Protein AF-A0A833G7G1-F1 (afdb_monomer_lite)

Structure (mmCIF, N/CA/C/O backbone):
data_AF-A0A833G7G1-F1
#
_entry.id   AF-A0A833G7G1-F1
#
loop_
_atom_site.group_PDB
_atom_site.id
_atom_site.type_symbol
_atom_site.label_atom_id
_atom_site.label_alt_id
_atom_site.label_comp_id
_atom_site.label_asym_id
_atom_site.label_entity_id
_atom_site.label_seq_id
_atom_site.pdbx_PDB_ins_code
_atom_site.Cartn_x
_atom_site.Cartn_y
_atom_site.Cartn_z
_atom_site.occupancy
_atom_site.B_iso_or_equiv
_atom_site.auth_seq_id
_atom_site.auth_comp_id
_atom_site.auth_asym_id
_atom_site.auth_atom_id
_atom_site.pdbx_PDB_model_num
ATOM 1 N N . PHE A 1 1 ? -5.387 11.645 1.562 1.00 51.81 1 PHE A N 1
ATOM 2 C CA . PHE A 1 1 ? -4.862 10.429 0.921 1.00 51.81 1 PHE A CA 1
ATOM 3 C C . PHE A 1 1 ? -5.350 10.405 -0.527 1.00 51.81 1 PHE A C 1
ATOM 5 O O . PHE A 1 1 ? -6.548 10.334 -0.745 1.00 51.81 1 PHE A O 1
ATOM 12 N N . ARG A 1 2 ? -4.468 10.669 -1.504 1.00 53.56 2 ARG A N 1
ATOM 13 C CA . ARG A 1 2 ? -4.771 10.698 -2.960 1.00 53.56 2 ARG A CA 1
ATOM 14 C C . ARG A 1 2 ? -3.671 9.985 -3.776 1.00 53.56 2 ARG A C 1
ATOM 16 O O . ARG A 1 2 ? -3.474 10.297 -4.943 1.00 53.56 2 ARG A O 1
ATOM 23 N N . GLY A 1 3 ?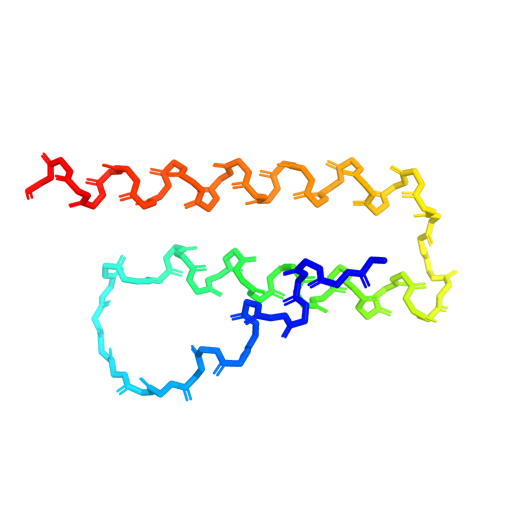 -2.901 9.098 -3.137 1.00 58.31 3 GLY A N 1
ATOM 24 C CA . GLY A 1 3 ? -1.717 8.467 -3.732 1.00 58.31 3 GLY A CA 1
ATOM 25 C C . GLY A 1 3 ? -2.053 7.267 -4.618 1.00 58.31 3 GLY A C 1
ATOM 26 O O . GLY A 1 3 ? -1.610 7.213 -5.761 1.00 58.31 3 GLY A O 1
ATOM 27 N N . VAL A 1 4 ? -2.874 6.337 -4.123 1.00 57.16 4 VAL A N 1
ATOM 28 C CA . VAL A 1 4 ? -3.190 5.077 -4.820 1.00 57.16 4 VAL A CA 1
ATOM 29 C C . VAL A 1 4 ? -4.257 5.265 -5.899 1.00 57.16 4 VAL A C 1
ATOM 31 O O . VAL A 1 4 ? -4.098 4.725 -6.993 1.00 57.16 4 VAL A O 1
ATOM 34 N N . LEU A 1 5 ? -5.266 6.113 -5.669 1.00 56.12 5 LEU A N 1
ATOM 35 C CA . LEU A 1 5 ? -6.315 6.397 -6.659 1.00 56.12 5 LEU A CA 1
ATOM 36 C C . LEU A 1 5 ? -5.765 6.929 -8.003 1.00 56.12 5 LEU A C 1
ATOM 38 O O . LEU A 1 5 ? -6.301 6.592 -9.053 1.00 56.12 5 LEU A O 1
ATOM 42 N N . TRP A 1 6 ? -4.660 7.689 -7.995 1.00 60.50 6 TRP A N 1
ATOM 43 C CA . TRP A 1 6 ? -3.985 8.142 -9.225 1.00 60.50 6 TRP A CA 1
ATOM 44 C C . TRP A 1 6 ? -3.239 7.009 -9.954 1.00 60.50 6 TRP A C 1
ATOM 46 O O . TRP A 1 6 ? -3.167 6.993 -11.181 1.00 60.50 6 TRP A O 1
ATOM 56 N N . ILE A 1 7 ? -2.706 6.023 -9.221 1.00 61.88 7 ILE A N 1
ATOM 57 C CA . ILE A 1 7 ? -1.958 4.896 -9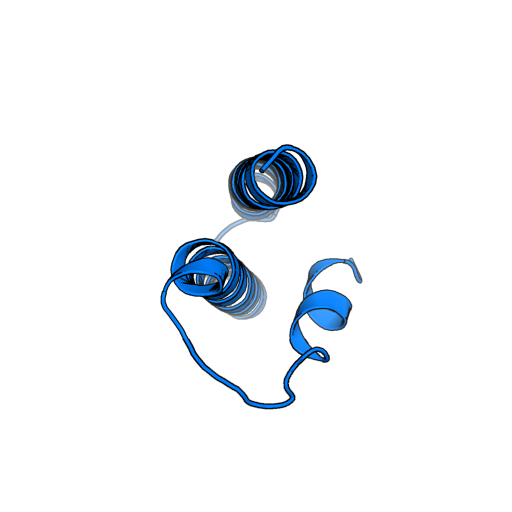.805 1.00 61.88 7 ILE A CA 1
ATOM 58 C C . ILE A 1 7 ? -2.896 3.970 -10.597 1.00 61.88 7 ILE A C 1
ATOM 60 O O . ILE A 1 7 ? -2.492 3.404 -11.615 1.00 61.88 7 ILE A O 1
ATOM 64 N N . VAL A 1 8 ? -4.150 3.839 -10.157 1.00 55.75 8 VAL A N 1
ATOM 65 C CA . VAL A 1 8 ? -5.160 2.954 -10.760 1.00 55.75 8 VAL A CA 1
ATOM 66 C C . VAL A 1 8 ? -5.663 3.476 -12.113 1.00 55.75 8 VAL A C 1
ATOM 68 O O . VAL A 1 8 ? -6.008 2.670 -12.973 1.00 55.75 8 VAL A O 1
ATOM 71 N N . GLU A 1 9 ? -5.643 4.792 -12.363 1.00 53.72 9 GLU A N 1
ATOM 72 C CA . GLU A 1 9 ? -6.080 5.378 -13.647 1.00 53.72 9 GLU A CA 1
ATOM 73 C C . GLU A 1 9 ? -5.172 5.012 -14.837 1.00 53.72 9 GLU A C 1
ATOM 75 O O . GLU A 1 9 ? -5.542 5.219 -15.992 1.00 53.72 9 GLU A O 1
ATOM 80 N N . THR A 1 10 ? -4.010 4.398 -14.594 1.00 57.12 10 THR A N 1
ATOM 81 C CA . THR A 1 10 ? -3.111 3.929 -15.659 1.00 57.12 10 THR A CA 1
ATOM 82 C C . THR A 1 10 ? -3.539 2.546 -16.168 1.00 57.12 10 THR A C 1
ATOM 84 O O . THR A 1 10 ? -2.763 1.596 -16.142 1.00 57.12 10 THR A O 1
ATOM 87 N N . ILE A 1 11 ? -4.787 2.392 -16.619 1.00 56.09 11 ILE A N 1
ATOM 88 C CA . ILE A 1 11 ? -5.194 1.213 -17.395 1.00 56.09 11 ILE A CA 1
ATOM 89 C C . ILE A 1 11 ? -5.374 1.628 -18.848 1.00 56.09 11 ILE A C 1
ATOM 91 O O . ILE A 1 11 ? -6.411 2.151 -19.248 1.00 56.09 11 ILE A O 1
ATOM 95 N N . ALA A 1 12 ? -4.379 1.293 -19.661 1.00 48.56 12 ALA A N 1
ATOM 96 C CA . ALA A 1 12 ? -4.590 1.007 -21.070 1.00 48.56 12 ALA A CA 1
ATOM 97 C C . ALA A 1 12 ? -3.653 -0.131 -21.487 1.00 48.56 12 ALA A C 1
ATOM 99 O O . ALA A 1 12 ? -2.455 0.051 -21.665 1.00 48.56 12 ALA A O 1
ATOM 100 N N . ALA A 1 13 ? -4.260 -1.314 -21.564 1.00 57.38 13 ALA A N 1
ATOM 101 C CA . ALA A 1 13 ? -3.888 -2.499 -22.327 1.00 57.38 13 ALA A CA 1
ATOM 102 C C . ALA A 1 13 ? -2.544 -2.473 -23.085 1.00 57.38 13 ALA A C 1
ATOM 104 O O . ALA A 1 13 ? -2.458 -1.812 -24.116 1.00 57.38 13 ALA A O 1
ATOM 105 N N . HIS A 1 14 ? -1.587 -3.322 -22.688 1.00 44.22 14 HIS A N 1
ATOM 106 C CA . HIS A 1 14 ? -1.066 -4.437 -23.505 1.00 44.22 14 HIS A CA 1
ATOM 107 C C . HIS A 1 14 ? 0.150 -5.138 -22.859 1.00 44.22 14 HIS A C 1
ATOM 109 O O . HIS A 1 14 ? 1.066 -4.485 -22.388 1.00 44.22 14 HIS A O 1
ATOM 115 N N . ALA A 1 15 ? 0.107 -6.474 -22.943 1.00 50.00 15 ALA A N 1
ATOM 116 C CA . ALA A 1 15 ? 1.164 -7.471 -23.178 1.00 50.00 15 ALA A CA 1
ATOM 117 C C . ALA A 1 15 ? 2.469 -7.565 -22.337 1.00 50.00 15 ALA A C 1
ATOM 119 O O . ALA A 1 15 ? 3.202 -6.612 -22.123 1.00 50.00 15 ALA A O 1
ATOM 120 N N . GLU A 1 16 ? 2.783 -8.843 -22.066 1.00 50.81 16 GLU A N 1
ATOM 121 C CA . GLU A 1 16 ? 4.087 -9.479 -21.809 1.00 50.81 16 GLU A CA 1
ATOM 122 C C . GLU A 1 16 ? 4.709 -9.342 -20.411 1.00 50.81 16 GLU A C 1
ATOM 124 O O . GLU A 1 16 ? 4.598 -8.340 -19.720 1.00 50.81 16 GLU A O 1
ATOM 129 N N . ARG A 1 17 ? 5.301 -10.453 -19.950 1.00 55.28 17 ARG A N 1
ATOM 130 C CA . ARG A 1 17 ? 5.655 -10.793 -18.554 1.00 55.28 17 ARG A CA 1
ATOM 131 C C . ARG A 1 17 ? 6.438 -9.728 -17.778 1.00 55.28 17 ARG A C 1
ATOM 133 O O . ARG A 1 17 ? 6.495 -9.825 -16.559 1.00 55.28 17 ARG A O 1
ATOM 140 N N . GLU A 1 18 ? 7.011 -8.742 -18.453 1.00 57.28 18 GLU A N 1
ATOM 141 C CA . GLU A 1 18 ? 7.823 -7.672 -17.872 1.00 57.28 18 GLU A CA 1
ATOM 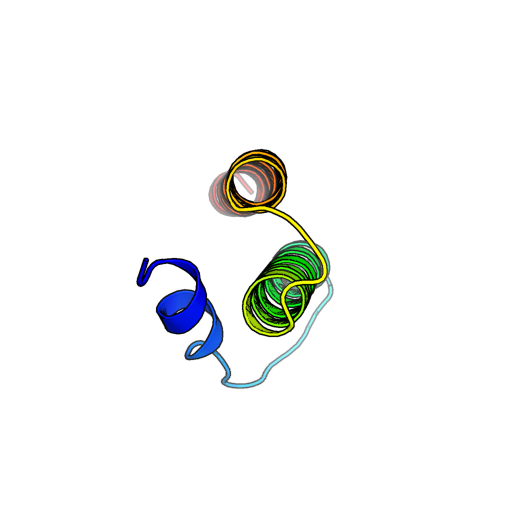142 C C . GLU A 1 18 ? 7.027 -6.708 -16.979 1.00 57.28 18 GLU A C 1
ATOM 144 O O . GLU A 1 18 ? 7.574 -6.188 -16.011 1.00 57.28 18 GLU A O 1
ATOM 149 N N . PHE A 1 19 ? 5.729 -6.505 -17.231 1.00 66.50 19 PHE A N 1
ATOM 150 C CA . PHE A 1 19 ? 4.877 -5.660 -16.374 1.00 66.50 19 PHE A CA 1
ATOM 151 C C . PHE A 1 19 ? 4.103 -6.441 -15.310 1.00 66.50 19 PHE A C 1
ATOM 153 O O . PHE A 1 19 ? 3.393 -5.850 -14.498 1.00 66.50 19 PHE A O 1
ATOM 160 N N . TYR A 1 20 ? 4.237 -7.769 -15.290 1.00 73.44 20 TYR A N 1
ATOM 161 C CA . TYR A 1 20 ? 3.435 -8.632 -14.426 1.00 73.44 20 TYR A CA 1
ATOM 162 C C . TYR A 1 20 ? 3.650 -8.330 -12.937 1.00 73.44 20 TYR A C 1
ATOM 164 O O . TYR A 1 20 ? 2.682 -8.268 -12.178 1.00 73.44 20 TYR A O 1
ATOM 172 N N . ASP A 1 21 ? 4.897 -8.089 -12.525 1.00 81.00 21 ASP A N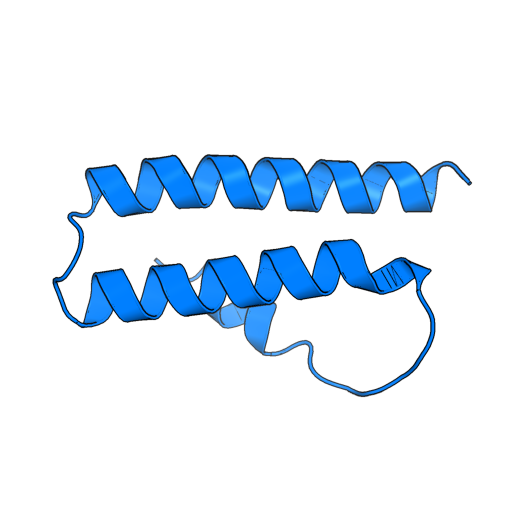 1
ATOM 173 C CA . ASP A 1 21 ? 5.221 -7.772 -11.131 1.00 81.00 21 ASP A CA 1
ATOM 174 C C . ASP A 1 21 ? 4.683 -6.398 -10.723 1.00 81.00 21 ASP A C 1
ATOM 176 O O . ASP A 1 21 ? 4.094 -6.249 -9.652 1.00 81.00 21 ASP A O 1
ATOM 180 N N . GLU A 1 22 ? 4.795 -5.412 -11.613 1.00 84.38 22 GLU A N 1
ATOM 181 C CA . GLU A 1 22 ? 4.278 -4.063 -11.395 1.00 84.38 22 GLU A CA 1
ATOM 182 C C . GLU A 1 22 ? 2.744 -4.063 -11.264 1.00 84.38 22 GLU A C 1
ATOM 184 O O . GLU A 1 22 ? 2.182 -3.489 -10.328 1.00 84.38 22 GLU A O 1
ATOM 189 N N . ASP A 1 23 ? 2.057 -4.769 -12.161 1.00 83.50 23 ASP A N 1
ATOM 190 C CA . ASP A 1 23 ? 0.598 -4.868 -12.179 1.00 83.50 23 ASP A CA 1
ATOM 191 C C . ASP A 1 23 ? 0.039 -5.642 -10.990 1.00 83.50 23 ASP A C 1
ATOM 193 O O . ASP A 1 23 ? -1.030 -5.300 -10.475 1.00 83.50 23 ASP A O 1
ATOM 197 N N . ASN A 1 24 ? 0.746 -6.669 -10.521 1.00 87.38 24 ASN A N 1
ATOM 198 C CA . ASN A 1 24 ? 0.356 -7.369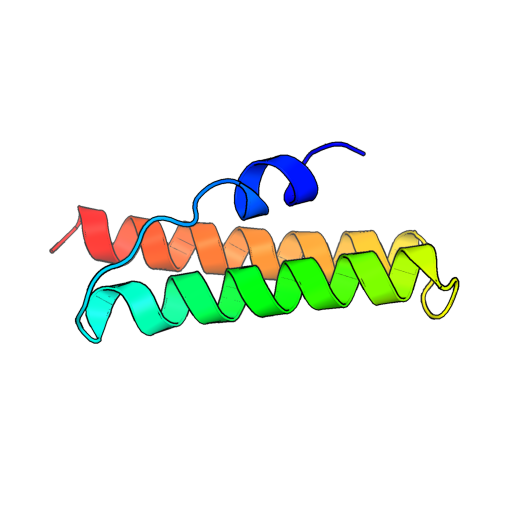 -9.303 1.00 87.38 24 ASN A CA 1
ATOM 199 C C . ASN A 1 24 ? 0.445 -6.446 -8.089 1.00 87.38 24 ASN A C 1
ATOM 201 O O . ASN A 1 24 ? -0.518 -6.372 -7.328 1.00 87.38 24 ASN A O 1
ATOM 205 N N . ILE A 1 25 ? 1.532 -5.681 -7.949 1.00 89.81 25 ILE A N 1
ATOM 206 C CA . ILE A 1 25 ? 1.692 -4.730 -6.840 1.00 89.81 25 ILE A CA 1
ATOM 207 C C . ILE A 1 25 ? 0.600 -3.648 -6.885 1.00 89.81 25 ILE A C 1
ATOM 209 O O . ILE A 1 25 ? 0.013 -3.311 -5.857 1.00 89.81 25 ILE A O 1
ATOM 213 N N . ARG A 1 26 ? 0.239 -3.147 -8.075 1.00 86.56 26 ARG A N 1
ATOM 214 C CA . ARG A 1 26 ? -0.888 -2.206 -8.229 1.00 86.56 26 ARG A CA 1
ATOM 215 C C . ARG A 1 26 ? -2.234 -2.804 -7.811 1.00 86.56 26 ARG A C 1
ATOM 217 O O . ARG A 1 26 ? -3.027 -2.125 -7.161 1.00 86.56 26 ARG A O 1
ATOM 224 N N . LYS A 1 27 ? -2.506 -4.069 -8.153 1.00 87.81 27 LYS A N 1
ATOM 225 C CA . LYS A 1 27 ? -3.723 -4.774 -7.703 1.00 87.81 27 LYS A CA 1
ATOM 226 C C . LYS A 1 27 ? -3.743 -4.955 -6.186 1.00 87.81 27 LYS A C 1
ATOM 228 O O . LYS A 1 27 ? -4.807 -4.833 -5.578 1.00 87.81 27 LYS A O 1
ATOM 233 N N . GLU A 1 28 ? -2.591 -5.234 -5.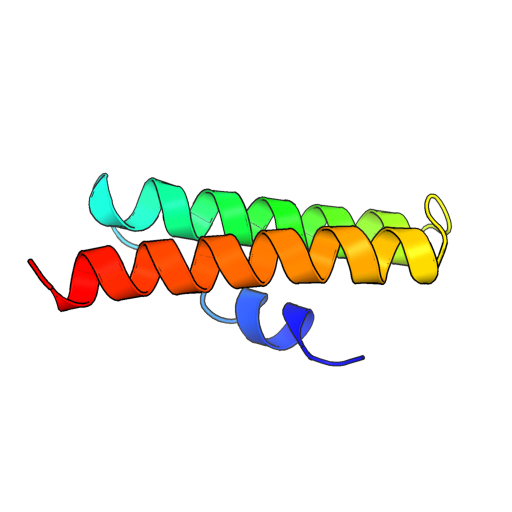576 1.00 92.44 28 GLU A N 1
ATOM 234 C CA . GLU A 1 28 ? -2.449 -5.314 -4.118 1.00 92.44 28 GLU A CA 1
ATOM 235 C C . GLU A 1 28 ? -2.778 -3.968 -3.456 1.00 92.44 28 GLU A C 1
ATOM 237 O O . GLU A 1 28 ? -3.574 -3.946 -2.517 1.00 92.44 28 GLU A O 1
ATOM 242 N N . LEU A 1 29 ? -2.276 -2.850 -3.999 1.00 93.06 29 LEU A N 1
ATOM 243 C CA . LEU A 1 29 ? -2.596 -1.495 -3.526 1.00 93.06 29 LEU A CA 1
ATOM 244 C C . LEU A 1 29 ? -4.100 -1.184 -3.613 1.00 93.06 29 LEU A C 1
ATOM 246 O O . LEU A 1 29 ? -4.692 -0.728 -2.637 1.00 93.06 29 LEU A O 1
ATOM 250 N N . LEU A 1 30 ? -4.756 -1.506 -4.734 1.00 89.50 30 LEU A N 1
ATOM 251 C CA . LEU A 1 30 ? -6.207 -1.310 -4.888 1.00 89.50 30 LEU A CA 1
ATOM 252 C C . LEU A 1 30 ? -7.017 -2.141 -3.877 1.00 89.50 30 LEU A C 1
ATOM 254 O O . LEU A 1 30 ? -8.058 -1.711 -3.374 1.00 89.50 30 LEU A O 1
ATOM 258 N N . LYS A 1 31 ? -6.573 -3.367 -3.587 1.00 92.69 31 LYS A N 1
ATOM 259 C CA . LYS A 1 31 ? -7.217 -4.226 -2.586 1.00 92.69 31 LYS A CA 1
ATOM 260 C C . LYS A 1 31 ? -6.988 -3.699 -1.166 1.00 92.69 31 LYS A C 1
ATOM 262 O O . LYS A 1 31 ? -7.853 -3.887 -0.310 1.00 92.69 31 LYS A O 1
ATOM 267 N N . LEU A 1 32 ? -5.833 -3.094 -0.901 1.00 94.31 32 LEU A N 1
ATOM 268 C CA . LEU A 1 32 ? -5.518 -2.468 0.378 1.00 94.31 32 LEU A CA 1
ATOM 269 C C . LEU A 1 32 ? -6.418 -1.248 0.628 1.00 94.31 32 LEU A C 1
ATOM 271 O O . LEU A 1 32 ? -7.032 -1.179 1.691 1.00 94.31 32 LEU A O 1
ATOM 275 N N . GLU A 1 33 ? -6.589 -0.364 -0.363 1.00 89.94 33 GLU A N 1
ATOM 276 C CA . GLU A 1 33 ? -7.510 0.781 -0.248 1.00 89.94 33 GLU A CA 1
ATOM 277 C C . GLU A 1 33 ? -8.946 0.334 0.016 1.00 89.94 33 GLU A C 1
ATOM 279 O O . GLU A 1 33 ? -9.549 0.797 0.976 1.00 89.94 33 GLU A O 1
ATOM 284 N N . GLN A 1 34 ? -9.467 -0.645 -0.730 1.00 91.75 34 GLN A N 1
ATOM 285 C CA . GLN A 1 34 ? -10.811 -1.172 -0.460 1.00 91.75 34 GLN A CA 1
ATOM 286 C C . GLN A 1 34 ? -10.944 -1.707 0.973 1.00 91.75 34 GLN A C 1
ATOM 288 O O . GLN A 1 34 ? -11.961 -1.497 1.627 1.00 91.75 34 GLN A O 1
ATOM 293 N N . GLN A 1 35 ? -9.934 -2.415 1.490 1.00 94.69 35 GLN A N 1
ATOM 294 C CA . GLN A 1 35 ? -9.971 -2.904 2.871 1.00 94.69 35 GLN A CA 1
ATOM 295 C C . GLN A 1 35 ? -10.020 -1.759 3.884 1.00 94.69 35 GLN A C 1
ATOM 297 O O . GLN A 1 35 ? -10.779 -1.856 4.848 1.00 94.69 35 GLN A O 1
ATOM 302 N N . PHE A 1 36 ? -9.266 -0.685 3.653 1.00 93.31 36 PHE A N 1
ATOM 303 C CA . PHE A 1 36 ? -9.295 0.505 4.497 1.00 93.31 36 PHE A CA 1
ATOM 304 C C . PHE A 1 36 ? -10.637 1.243 4.403 1.00 93.31 36 PHE A C 1
ATOM 306 O O . PHE A 1 36 ? -11.243 1.540 5.429 1.00 93.31 36 PHE A O 1
ATOM 313 N N . GLU A 1 37 ? -11.168 1.446 3.194 1.00 91.75 37 GLU A N 1
ATOM 314 C CA . GLU A 1 37 ? -12.472 2.085 2.967 1.00 91.75 37 GLU A CA 1
ATOM 315 C C . GLU A 1 37 ? -13.631 1.313 3.611 1.00 91.75 37 GLU A C 1
ATOM 317 O O . GLU A 1 37 ? -14.547 1.911 4.173 1.00 91.75 37 GLU A O 1
ATOM 322 N N . PHE A 1 38 ? -13.582 -0.022 3.587 1.00 95.81 38 PHE A N 1
ATOM 323 C CA . PHE A 1 38 ? -14.553 -0.869 4.286 1.00 95.81 38 PHE A CA 1
ATOM 324 C C . PHE A 1 38 ? -14.307 -0.965 5.803 1.00 95.81 38 PHE A C 1
ATOM 326 O O . PHE A 1 38 ? -15.009 -1.721 6.476 1.00 95.81 38 PHE A O 1
ATOM 333 N N . GLY A 1 39 ? -13.316 -0.249 6.346 1.00 96.00 39 GLY A N 1
ATOM 334 C CA . GLY A 1 39 ? -12.969 -0.261 7.769 1.00 96.00 39 GLY A CA 1
ATOM 335 C C . GLY A 1 39 ? -12.457 -1.614 8.271 1.00 96.00 39 GLY A C 1
ATOM 336 O O . GLY A 1 39 ? -12.588 -1.916 9.455 1.00 96.00 39 GLY A O 1
ATOM 337 N N . LYS A 1 40 ? -11.925 -2.462 7.379 1.00 98.12 40 LYS A N 1
ATOM 338 C CA . LYS A 1 40 ? -11.390 -3.793 7.723 1.00 98.12 40 LYS A CA 1
ATOM 339 C C . LYS A 1 40 ? -9.983 -3.739 8.308 1.00 98.12 40 LYS A C 1
ATOM 341 O O . LYS A 1 40 ? -9.573 -4.710 8.933 1.00 98.12 40 LYS A O 1
ATOM 346 N N . ILE A 1 41 ? -9.268 -2.648 8.058 1.00 97.25 41 ILE A N 1
ATOM 347 C CA . ILE A 1 41 ? -7.925 -2.377 8.569 1.00 97.25 41 ILE A CA 1
ATOM 348 C C . ILE A 1 41 ? -7.867 -0.949 9.102 1.00 97.25 41 ILE A C 1
ATOM 350 O O . ILE A 1 41 ? -8.624 -0.083 8.649 1.00 97.25 41 ILE A O 1
ATOM 354 N N . THR A 1 42 ? -6.983 -0.706 10.062 1.00 96.81 42 THR A N 1
ATOM 355 C CA . THR A 1 42 ? -6.747 0.638 10.593 1.00 96.81 42 THR A CA 1
ATOM 356 C C . THR A 1 42 ? -5.897 1.474 9.637 1.00 96.81 42 THR A C 1
ATOM 358 O O . THR A 1 42 ? -5.335 0.971 8.662 1.00 96.81 42 THR A O 1
ATOM 361 N N . VAL A 1 43 ? -5.792 2.774 9.919 1.00 93.62 43 VAL A N 1
ATOM 362 C CA . VAL A 1 43 ? -4.918 3.669 9.151 1.00 93.62 43 VAL A CA 1
ATOM 363 C C . VAL A 1 43 ? -3.446 3.288 9.321 1.00 93.62 43 VAL A C 1
ATOM 365 O O . VAL A 1 43 ? -2.704 3.299 8.350 1.00 93.62 43 VAL A O 1
ATOM 368 N N . GLU A 1 44 ? -3.033 2.853 10.513 1.00 96.38 44 GLU A N 1
ATOM 369 C CA . GLU A 1 44 ? -1.658 2.419 10.779 1.00 96.38 44 GLU A CA 1
ATOM 370 C C . GLU A 1 44 ? -1.312 1.131 10.015 1.00 96.38 44 GLU A C 1
ATOM 372 O O . GLU A 1 44 ? -0.205 0.985 9.494 1.00 96.38 44 GLU A O 1
ATOM 377 N N . GLU A 1 45 ? -2.261 0.193 9.926 1.00 97.00 45 GLU A N 1
ATOM 378 C CA . GLU A 1 45 ? -2.114 -1.024 9.121 1.00 97.00 45 GLU A CA 1
ATOM 379 C C . GLU A 1 45 ? -2.053 -0.699 7.626 1.00 97.00 45 GLU A C 1
ATOM 381 O O . GLU A 1 45 ? -1.214 -1.251 6.911 1.00 97.00 45 GLU A O 1
ATOM 386 N N . PHE A 1 46 ? -2.904 0.221 7.165 1.00 94.06 46 PHE A N 1
ATOM 387 C CA . PHE A 1 46 ? -2.888 0.710 5.793 1.00 94.06 46 PHE A CA 1
ATOM 388 C C . PHE A 1 46 ? -1.537 1.345 5.445 1.00 94.06 46 PHE A C 1
ATOM 390 O O . PHE A 1 46 ? -0.885 0.890 4.512 1.00 94.06 46 PHE A O 1
ATOM 397 N N . GLU A 1 47 ? -1.073 2.329 6.219 1.00 93.12 47 GLU A N 1
ATOM 398 C CA . GLU A 1 47 ? 0.173 3.061 5.952 1.00 93.12 47 GLU A CA 1
ATOM 399 C C . GLU A 1 47 ? 1.399 2.141 5.948 1.00 93.12 47 GLU A C 1
ATOM 401 O O . GLU A 1 47 ? 2.289 2.276 5.103 1.00 93.12 47 GLU A O 1
ATOM 406 N N . LYS A 1 48 ? 1.438 1.160 6.859 1.00 96.00 48 LYS A N 1
ATOM 407 C CA . LYS A 1 48 ? 2.519 0.175 6.901 1.00 96.00 48 LYS A CA 1
ATOM 408 C C . LYS A 1 48 ? 2.580 -0.642 5.609 1.00 96.00 48 LYS A C 1
ATOM 410 O O . LYS A 1 48 ? 3.643 -0.740 4.997 1.00 96.00 48 LYS A O 1
ATOM 415 N N . VAL A 1 49 ? 1.454 -1.225 5.199 1.00 95.81 49 VAL A N 1
ATOM 416 C CA . VAL A 1 49 ? 1.407 -2.103 4.020 1.00 95.81 49 VAL A CA 1
ATOM 417 C C . VAL A 1 49 ? 1.539 -1.294 2.724 1.00 95.81 49 VAL A C 1
ATOM 419 O O . VAL A 1 49 ? 2.192 -1.745 1.784 1.00 95.81 49 VAL A O 1
ATOM 422 N N . GLU A 1 50 ? 0.981 -0.083 2.673 1.00 94.38 50 GLU A N 1
ATOM 423 C CA . GLU A 1 50 ? 1.103 0.832 1.534 1.00 94.38 50 GLU A CA 1
ATOM 424 C C . GLU A 1 50 ? 2.574 1.178 1.273 1.00 94.38 50 GLU A C 1
ATOM 426 O O . GLU A 1 50 ? 3.037 1.066 0.138 1.00 94.38 50 GLU A O 1
ATOM 431 N N . SER A 1 51 ? 3.333 1.515 2.320 1.00 92.88 51 SER A N 1
ATOM 432 C CA . SER A 1 51 ? 4.765 1.815 2.212 1.00 92.88 51 SER A CA 1
ATOM 433 C C . SER A 1 51 ? 5.566 0.641 1.630 1.00 92.88 51 SER A C 1
ATOM 435 O O . SER A 1 51 ? 6.346 0.820 0.691 1.00 92.88 51 SER A O 1
ATOM 437 N N . GLU A 1 52 ? 5.321 -0.580 2.118 1.00 94.94 52 GLU A N 1
ATOM 438 C CA . GLU A 1 52 ? 5.980 -1.798 1.624 1.00 94.94 52 GLU A CA 1
ATOM 439 C C . GLU A 1 52 ? 5.662 -2.064 0.140 1.00 94.94 52 GLU A C 1
ATOM 441 O O . GLU A 1 52 ? 6.551 -2.383 -0.657 1.00 94.94 52 GLU A O 1
ATOM 446 N N . LEU A 1 53 ? 4.399 -1.895 -0.263 1.00 93.12 53 LEU A N 1
ATOM 447 C CA . LEU A 1 53 ? 3.968 -2.071 -1.651 1.00 93.12 53 LEU A CA 1
ATOM 448 C C . LEU A 1 53 ? 4.550 -0.996 -2.578 1.00 93.12 53 LEU A C 1
ATOM 450 O O . LEU A 1 53 ? 5.007 -1.316 -3.676 1.00 93.12 53 LEU A O 1
ATOM 454 N N . LEU A 1 54 ? 4.596 0.264 -2.143 1.00 89.44 54 LEU A N 1
ATOM 455 C CA . LEU A 1 54 ? 5.199 1.354 -2.914 1.00 89.44 54 LEU A CA 1
ATOM 456 C C . LEU A 1 54 ? 6.717 1.187 -3.066 1.00 89.44 54 LEU A C 1
ATOM 458 O O . LEU A 1 54 ? 7.268 1.495 -4.131 1.00 89.44 54 LEU A O 1
ATOM 462 N N . GLN A 1 55 ? 7.399 0.655 -2.049 1.00 91.50 55 GLN A N 1
ATOM 463 C CA . GLN A 1 55 ? 8.813 0.307 -2.154 1.00 91.50 55 GLN A CA 1
ATOM 464 C C . GLN A 1 55 ? 9.032 -0.787 -3.207 1.00 91.50 55 GLN A C 1
ATOM 466 O O . GLN A 1 55 ? 9.836 -0.594 -4.121 1.00 91.50 55 GLN A O 1
ATOM 471 N N . ARG A 1 56 ? 8.266 -1.886 -3.145 1.00 90.56 56 ARG A N 1
ATOM 472 C CA . ARG A 1 56 ? 8.324 -2.969 -4.145 1.00 90.56 56 ARG A CA 1
ATOM 473 C C . ARG A 1 56 ? 8.050 -2.455 -5.559 1.00 90.56 56 ARG A C 1
ATOM 475 O O . ARG A 1 56 ? 8.741 -2.840 -6.497 1.00 90.56 56 ARG A O 1
ATOM 482 N N . LEU A 1 57 ? 7.076 -1.553 -5.714 1.00 88.31 57 LEU A N 1
ATOM 483 C CA . LEU A 1 57 ? 6.755 -0.930 -7.000 1.00 88.31 57 LEU A CA 1
ATOM 484 C C . LEU A 1 57 ? 7.944 -0.130 -7.548 1.00 88.31 57 LEU A C 1
ATOM 486 O O . LEU A 1 57 ? 8.267 -0.202 -8.732 1.00 88.31 57 LEU A O 1
ATOM 490 N N . THR A 1 58 ? 8.610 0.623 -6.674 1.00 86.88 58 THR A N 1
ATOM 491 C CA . THR A 1 58 ? 9.793 1.415 -7.028 1.00 86.88 58 THR A CA 1
ATOM 492 C C . THR A 1 58 ? 10.966 0.521 -7.430 1.00 86.88 58 THR A C 1
ATOM 494 O O . THR A 1 58 ? 11.659 0.817 -8.401 1.00 86.88 58 THR A O 1
ATOM 497 N N . GLU A 1 59 ? 11.189 -0.582 -6.717 1.00 88.38 59 GLU A N 1
ATOM 498 C CA . GLU A 1 59 ? 12.233 -1.561 -7.040 1.00 88.38 59 GLU A CA 1
ATOM 499 C C . GLU A 1 59 ? 11.971 -2.250 -8.385 1.00 88.38 59 GLU A C 1
ATOM 501 O O . GLU A 1 59 ? 12.871 -2.290 -9.225 1.00 88.38 59 GLU A O 1
ATOM 506 N N . ALA A 1 60 ? 10.734 -2.692 -8.636 1.00 85.94 60 ALA A N 1
ATOM 507 C CA . ALA A 1 60 ? 10.335 -3.289 -9.911 1.00 85.94 60 ALA A CA 1
ATOM 508 C C . ALA A 1 60 ? 10.572 -2.331 -11.095 1.00 85.94 60 ALA A C 1
ATOM 510 O O . ALA A 1 60 ? 11.105 -2.730 -12.131 1.00 85.94 60 ALA A O 1
ATOM 511 N N . ARG A 1 61 ? 10.263 -1.037 -10.922 1.00 83.94 61 ARG A N 1
ATOM 512 C CA . ARG A 1 61 ? 10.544 0.007 -11.926 1.00 83.94 61 ARG A CA 1
ATOM 513 C C . ARG A 1 61 ? 12.036 0.206 -12.173 1.00 83.94 61 ARG A C 1
ATOM 515 O O . ARG A 1 61 ? 12.455 0.278 -13.323 1.00 83.94 61 ARG A O 1
ATOM 522 N N . ARG A 1 62 ? 12.848 0.256 -11.114 1.00 84.88 62 ARG A N 1
ATOM 523 C CA . ARG A 1 62 ? 14.308 0.426 -11.231 1.00 84.88 62 ARG A CA 1
ATOM 524 C C . ARG A 1 62 ? 14.979 -0.745 -11.943 1.00 84.88 62 ARG A C 1
ATOM 526 O O . ARG A 1 62 ? 15.896 -0.523 -12.725 1.00 84.88 62 ARG A O 1
ATOM 533 N N . MET A 1 63 ? 14.531 -1.976 -11.690 1.00 79.38 63 MET A N 1
ATOM 534 C CA . MET A 1 63 ? 15.051 -3.158 -12.392 1.00 79.38 63 MET A CA 1
ATOM 535 C C . MET A 1 63 ? 14.785 -3.089 -13.898 1.00 79.38 63 MET A C 1
ATOM 537 O O . MET A 1 63 ? 15.626 -3.516 -14.685 1.00 79.38 63 MET A O 1
ATOM 541 N N . LYS A 1 64 ? 13.654 -2.495 -14.293 1.00 71.62 64 LYS A N 1
ATOM 542 C CA . LYS A 1 64 ? 13.317 -2.260 -15.696 1.00 71.62 64 LYS A CA 1
ATOM 543 C C . LYS A 1 64 ? 14.182 -1.170 -16.338 1.00 71.62 64 LYS A C 1
ATOM 545 O O . LYS A 1 64 ? 14.617 -1.337 -17.465 1.00 71.62 64 LYS A O 1
ATOM 550 N N . GLU A 1 65 ? 14.429 -0.058 -15.645 1.00 69.88 65 GLU A N 1
ATOM 551 C CA . GLU A 1 65 ? 15.232 1.059 -16.180 1.00 69.88 65 GLU A CA 1
ATOM 552 C C . GLU A 1 65 ? 16.726 0.719 -16.338 1.00 69.88 65 GLU A C 1
ATOM 554 O O . GLU A 1 65 ? 17.438 1.410 -17.065 1.00 69.88 65 GLU A O 1
ATOM 559 N N . GLY A 1 66 ? 17.203 -0.323 -15.650 1.00 63.16 66 GLY A N 1
ATOM 560 C CA . GLY A 1 66 ? 18.587 -0.798 -15.712 1.00 63.16 66 GLY A CA 1
ATOM 561 C C . GLY A 1 66 ? 18.854 -1.983 -16.653 1.00 63.16 66 GLY A C 1
ATOM 562 O O . GLY A 1 66 ? 20.005 -2.421 -16.686 1.00 63.16 66 GLY A O 1
ATOM 563 N N . SER A 1 67 ? 17.841 -2.513 -17.360 1.00 54.31 67 SER A N 1
ATOM 564 C CA . SER A 1 67 ? 17.992 -3.567 -18.392 1.00 54.31 67 SER A CA 1
ATOM 565 C C . SER A 1 67 ? 18.057 -3.007 -19.807 1.00 54.31 67 SER A C 1
ATOM 567 O O . SER A 1 67 ? 17.388 -1.986 -20.076 1.00 54.31 67 SER A O 1
#

Sequence (67 aa):
FRGVLWIVETIAAHAEREFYDEDNIRKELLKLEQQFEFGKITVEEFEKVESELLQRLTEARRMKEGS

Secondary structure (DSSP, 8-state):
--SHHHHHT-------GGGHHHHHHHHHHHHHHHHHHTTSS-HHHHHHHHHHHHHHHHHHHHHHHT-

pLDDT: mean 79.15, std 16.98, range [44.22, 98.12]

Foldseek 3Di:
DCPLVVVVVPDDDDDDDLCVQLVVLNVVLVVLVVCVVVVVDDPVRSVVVVVVSVVSNVVSVVVVVVD

Radius of gyration: 12.89 Å; chains: 1; bounding box: 33×22×34 Å